Protein AF-Q8RNT7-F1 (afdb_monomer_lite)

Secondary structure (DSSP, 8-state):
-HHHHHHHHHHHHH-TT---------------TTSSSS-EEEEEE-SSSEEEEETTS-EEETTPBPGGG-EEEEEETTTEEEEEETTEEEEEE---

Foldseek 3Di:
DVVVVVVVVVVCVVPVDDPDDDDDDPDDDDDPPPQAVAAFPAWDDDPVWIWTQGPVRDIHTAQDATPPGKGFHDADRQAATWIDDDPDIDGDGDDD

Organism: Escherichia coli (NCBI:txid562)

pLDDT: mean 82.84, std 13.05, range [46.19, 97.44]

Structure (mmCIF, N/CA/C/O backbone):
data_AF-Q8RNT7-F1
#
_entry.id   AF-Q8RNT7-F1
#
loop_
_atom_site.group_PDB
_atom_site.id
_atom_site.type_symbol
_atom_site.label_atom_id
_atom_site.label_alt_id
_atom_site.label_comp_id
_atom_site.label_asym_id
_atom_site.label_entity_id
_atom_site.label_seq_id
_atom_site.pdbx_PDB_ins_code
_atom_site.Cartn_x
_atom_site.Cartn_y
_atom_site.Cartn_z
_atom_site.occupancy
_atom_site.B_iso_or_equiv
_atom_site.auth_seq_id
_atom_site.auth_comp_id
_atom_site.auth_asym_id
_atom_site.auth_atom_id
_atom_site.pdbx_PDB_model_num
ATOM 1 N N . GLN A 1 1 ? -3.439 -11.667 25.550 1.00 57.59 1 GLN A N 1
ATOM 2 C CA . GLN A 1 1 ? -3.617 -11.876 27.002 1.00 57.59 1 GLN A CA 1
ATOM 3 C C . GLN A 1 1 ? -3.266 -10.647 27.850 1.00 57.59 1 GLN A C 1
ATOM 5 O O . GLN A 1 1 ? -4.191 -10.034 28.357 1.00 57.59 1 GLN A O 1
ATOM 10 N N . GLN A 1 2 ? -2.005 -10.196 27.991 1.00 57.97 2 GLN A N 1
ATOM 11 C CA . GLN A 1 2 ? -1.702 -9.026 28.858 1.00 57.97 2 GLN A CA 1
ATOM 12 C C . GLN A 1 2 ? -2.382 -7.705 28.433 1.00 57.97 2 GLN A C 1
ATOM 14 O O . GLN A 1 2 ? -2.807 -6.934 29.293 1.00 57.97 2 GLN A O 1
ATOM 19 N N . ASN A 1 3 ? -2.503 -7.440 27.128 1.00 67.94 3 ASN A N 1
ATOM 20 C CA . ASN A 1 3 ? -3.147 -6.217 26.633 1.00 67.94 3 ASN A CA 1
ATOM 21 C C . ASN A 1 3 ? -4.674 -6.238 26.800 1.00 67.94 3 ASN A C 1
ATOM 23 O O . ASN A 1 3 ? -5.263 -5.211 27.124 1.00 67.94 3 ASN A O 1
ATOM 27 N N . GLU A 1 4 ? -5.308 -7.404 26.667 1.00 67.31 4 GLU A N 1
ATOM 28 C CA . GLU A 1 4 ? -6.758 -7.563 26.855 1.00 67.31 4 GLU A CA 1
ATOM 29 C C . GLU A 1 4 ? -7.159 -7.250 28.298 1.00 67.31 4 GLU A C 1
ATOM 31 O O . GLU A 1 4 ? -8.088 -6.479 28.525 1.00 67.31 4 GLU A O 1
ATOM 36 N N . SER A 1 5 ? -6.403 -7.754 29.281 1.00 71.25 5 SER A N 1
ATOM 37 C CA . SER A 1 5 ? -6.658 -7.482 30.701 1.00 71.25 5 SER A CA 1
ATOM 38 C C . SER A 1 5 ? -6.561 -5.993 31.046 1.00 71.25 5 SER A C 1
ATOM 40 O O . SER A 1 5 ? -7.339 -5.496 31.860 1.00 71.25 5 SER A O 1
ATOM 42 N N . LYS A 1 6 ? -5.640 -5.256 30.408 1.00 77.50 6 LYS A N 1
ATOM 43 C CA . LYS A 1 6 ? -5.510 -3.800 30.588 1.00 77.50 6 LYS A CA 1
ATOM 44 C C . LYS A 1 6 ? -6.695 -3.045 29.985 1.00 77.50 6 LYS A C 1
ATOM 46 O O . LYS A 1 6 ? -7.223 -2.141 30.626 1.00 77.50 6 LYS A O 1
ATOM 51 N N . ILE A 1 7 ? -7.139 -3.437 28.791 1.00 74.12 7 ILE A N 1
ATOM 52 C CA . ILE A 1 7 ? -8.304 -2.833 28.128 1.00 74.12 7 ILE A CA 1
ATOM 53 C C . ILE A 1 7 ? -9.580 -3.100 28.938 1.00 74.12 7 ILE A C 1
ATOM 55 O O . ILE A 1 7 ? -10.343 -2.168 29.187 1.00 74.12 7 ILE A O 1
ATOM 59 N N . LEU A 1 8 ? -9.779 -4.326 29.438 1.00 73.31 8 LEU A N 1
ATOM 60 C CA . LEU A 1 8 ? -10.896 -4.646 30.337 1.00 73.31 8 LEU A CA 1
ATOM 61 C C . LEU A 1 8 ? -10.888 -3.778 31.598 1.00 73.31 8 LEU A C 1
ATOM 63 O O . LEU A 1 8 ? -11.937 -3.285 32.002 1.00 73.31 8 LEU A O 1
ATOM 67 N N . ALA A 1 9 ? -9.722 -3.584 32.219 1.00 77.12 9 ALA A N 1
ATOM 68 C CA . ALA A 1 9 ? -9.610 -2.771 33.427 1.00 77.12 9 ALA A CA 1
ATOM 69 C C . ALA A 1 9 ? -10.025 -1.312 33.175 1.00 77.12 9 ALA A C 1
ATOM 71 O O . ALA A 1 9 ? -10.758 -0.737 33.979 1.00 77.12 9 ALA A O 1
ATOM 72 N N . ILE A 1 10 ? -9.618 -0.740 32.037 1.00 77.19 10 ILE A N 1
ATOM 73 C CA . ILE A 1 10 ? -9.988 0.624 31.635 1.00 77.19 10 ILE A CA 1
ATOM 74 C C . ILE A 1 10 ? -11.497 0.722 31.379 1.00 77.19 10 ILE A C 1
ATOM 76 O O . ILE A 1 10 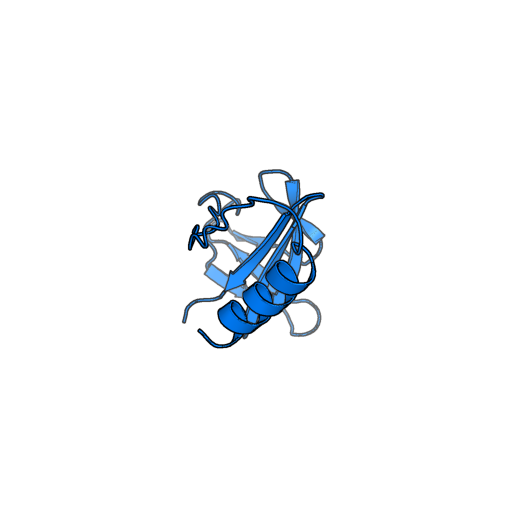? -12.152 1.622 31.899 1.00 77.19 10 ILE A O 1
ATOM 80 N N . ILE A 1 11 ? -12.081 -0.222 30.635 1.00 71.50 11 ILE A N 1
ATOM 81 C CA . ILE A 1 11 ? -13.513 -0.174 30.306 1.00 71.50 11 ILE A CA 1
ATOM 82 C C . ILE A 1 11 ? -14.384 -0.408 31.551 1.00 71.50 11 ILE A C 1
ATOM 84 O O . ILE A 1 11 ? -15.374 0.297 31.742 1.00 71.50 11 ILE A O 1
ATOM 88 N N . ASN A 1 12 ? -14.004 -1.331 32.436 1.00 73.12 12 ASN A N 1
ATOM 89 C CA . ASN A 1 12 ? -14.719 -1.571 33.693 1.00 73.12 12 ASN A CA 1
ATOM 90 C C . ASN A 1 12 ? -14.629 -0.372 34.647 1.00 73.12 12 ASN A C 1
ATOM 92 O O . ASN A 1 12 ? -15.584 -0.082 35.364 1.00 73.12 12 ASN A O 1
ATOM 96 N N . ALA A 1 13 ? -13.506 0.356 34.641 1.00 73.38 13 ALA A N 1
ATOM 97 C CA . ALA A 1 13 ? -13.382 1.601 35.392 1.00 73.38 13 ALA A CA 1
ATOM 98 C C . ALA A 1 13 ? -14.316 2.701 34.854 1.00 73.38 13 ALA A C 1
ATOM 100 O O . ALA A 1 13 ? -14.815 3.503 35.644 1.00 73.38 13 ALA A O 1
ATOM 101 N N . MET A 1 14 ? -14.586 2.713 33.542 1.00 69.81 14 MET A N 1
ATOM 102 C CA . MET A 1 14 ? -15.496 3.667 32.895 1.00 69.81 14 MET A CA 1
ATOM 103 C C . MET A 1 14 ? -16.985 3.279 33.016 1.00 69.81 14 MET A C 1
ATOM 105 O O . MET A 1 14 ? -17.832 4.162 33.112 1.00 69.81 14 MET A O 1
ATOM 109 N N . ASN A 1 15 ? -17.322 1.985 33.075 1.00 67.25 15 ASN A N 1
ATOM 110 C CA . ASN A 1 15 ? -18.704 1.473 33.091 1.00 67.25 15 ASN A CA 1
ATOM 111 C C . ASN A 1 15 ? -19.208 1.084 34.496 1.00 67.25 15 ASN A C 1
ATOM 113 O O . ASN A 1 15 ? -19.718 -0.014 34.703 1.00 67.25 15 ASN A O 1
ATOM 117 N N . LYS A 1 16 ? -19.113 1.977 35.489 1.00 60.59 16 LYS A N 1
ATOM 118 C CA . LYS A 1 16 ? -19.593 1.665 36.854 1.00 60.59 16 LYS A CA 1
ATOM 119 C C . LYS A 1 16 ? -21.123 1.543 37.008 1.00 60.59 16 LYS A C 1
ATOM 121 O O . LYS A 1 16 ? -21.553 1.095 38.060 1.00 60.59 16 LYS A O 1
ATOM 126 N N . ASN A 1 17 ? -21.934 1.911 36.006 1.00 58.38 17 ASN A N 1
ATOM 127 C CA . ASN A 1 17 ? -23.406 1.985 36.127 1.00 58.38 17 ASN A CA 1
ATOM 128 C C . ASN A 1 17 ? -24.199 1.462 34.912 1.00 58.38 17 ASN A C 1
ATOM 130 O O . ASN A 1 17 ? -25.400 1.703 34.806 1.00 58.38 17 ASN A O 1
ATOM 134 N N . SER A 1 18 ? -23.563 0.769 33.972 1.00 58.06 18 SER A N 1
ATOM 135 C CA . SER A 1 18 ? -24.188 0.390 32.704 1.00 58.06 18 SER A CA 1
ATOM 136 C C . SER A 1 18 ? -24.067 -1.122 32.479 1.00 58.06 18 SER A C 1
ATOM 138 O O . SER A 1 18 ? -22.981 -1.689 32.555 1.00 58.06 18 SER A O 1
ATOM 140 N N . ASN A 1 19 ? -25.196 -1.790 32.202 1.00 66.12 19 ASN A N 1
ATOM 141 C CA . ASN A 1 19 ? -25.295 -3.220 31.854 1.00 66.12 19 ASN A CA 1
ATOM 142 C C . ASN A 1 19 ? -24.701 -3.510 30.455 1.00 66.12 19 ASN A C 1
ATOM 144 O O . ASN A 1 19 ? -25.359 -4.071 29.579 1.00 66.12 19 ASN A O 1
ATOM 148 N N . VAL A 1 20 ? -23.464 -3.080 30.204 1.00 64.69 20 VAL A N 1
ATOM 149 C CA . VAL A 1 20 ? -22.782 -3.242 28.917 1.00 64.69 20 VAL A CA 1
ATOM 150 C C . VAL A 1 20 ? -22.065 -4.586 28.907 1.00 64.69 20 VAL A C 1
ATOM 152 O O . VAL A 1 20 ? -21.093 -4.799 29.628 1.00 64.69 20 VAL A O 1
ATOM 155 N N . LYS A 1 21 ? -22.536 -5.506 28.063 1.00 65.62 21 LYS A N 1
ATOM 156 C CA . LYS A 1 21 ? -21.860 -6.780 27.801 1.00 65.62 21 LYS A CA 1
ATOM 157 C C . LYS A 1 21 ? -20.773 -6.561 26.749 1.00 65.62 21 LYS A C 1
ATOM 159 O O . LYS A 1 21 ? -21.080 -6.260 25.600 1.00 65.62 21 LYS A O 1
ATOM 164 N N . ILE A 1 22 ? -19.512 -6.722 27.141 1.00 64.75 22 ILE A N 1
ATOM 165 C CA . ILE A 1 22 ? -18.355 -6.580 26.247 1.00 64.75 22 ILE A CA 1
ATOM 166 C C . ILE A 1 22 ? -18.005 -7.951 25.674 1.00 64.75 22 ILE A C 1
ATOM 168 O O . ILE A 1 22 ? -17.862 -8.922 26.418 1.00 64.75 22 ILE A O 1
ATOM 172 N N . LEU A 1 23 ? -17.849 -8.021 24.356 1.00 67.38 23 LEU A N 1
ATOM 173 C CA . LEU A 1 23 ? -17.382 -9.209 23.656 1.00 67.38 23 LEU A CA 1
ATOM 174 C C . LEU A 1 23 ? -16.109 -8.856 22.889 1.00 67.38 23 LEU A C 1
ATOM 176 O O . LEU A 1 23 ? -16.128 -7.981 22.029 1.00 67.38 23 LEU A O 1
ATOM 180 N N . PHE A 1 24 ? -15.015 -9.549 23.194 1.00 69.25 24 PHE A N 1
ATOM 181 C CA . PHE A 1 24 ? -13.795 -9.471 22.399 1.00 69.25 24 PHE A CA 1
ATOM 182 C C . PHE A 1 24 ? -13.905 -10.487 21.270 1.00 69.25 24 PHE A C 1
ATOM 184 O O . PHE A 1 24 ? -14.069 -11.682 21.517 1.00 69.25 24 PHE A O 1
ATOM 191 N N . GLN A 1 25 ? -13.845 -10.007 20.034 1.00 59.16 25 GLN A N 1
ATOM 192 C CA . GLN A 1 25 ? -13.785 -10.854 18.853 1.00 59.16 25 GLN A CA 1
ATOM 193 C C . GLN A 1 25 ? -12.469 -10.590 18.133 1.00 59.16 25 GLN A C 1
ATOM 195 O O . GLN A 1 25 ? -12.099 -9.440 17.905 1.00 59.16 25 GLN A O 1
ATOM 200 N N . ASN A 1 26 ? -11.779 -11.664 17.759 1.00 64.38 26 ASN A N 1
ATOM 201 C CA . ASN A 1 26 ? -10.646 -11.582 16.852 1.00 64.38 26 ASN A CA 1
ATOM 202 C C . ASN A 1 26 ? -11.183 -11.516 15.418 1.00 64.38 26 ASN A C 1
ATOM 204 O O . ASN A 1 26 ? -11.308 -12.539 14.745 1.00 64.38 26 ASN A O 1
ATOM 208 N N . ILE A 1 27 ? -11.597 -10.325 14.991 1.00 68.62 27 ILE A N 1
ATOM 209 C CA . ILE A 1 27 ? -12.037 -10.096 13.615 1.00 68.62 27 ILE A CA 1
ATOM 210 C C . ILE A 1 27 ? -10.777 -9.874 12.787 1.00 68.62 27 ILE A C 1
ATOM 212 O O . ILE A 1 27 ? -10.050 -8.908 13.020 1.00 68.62 27 ILE A O 1
ATOM 216 N N . GLN A 1 28 ? -10.502 -10.768 11.836 1.00 59.12 28 GLN A N 1
ATOM 217 C CA . GLN A 1 28 ? -9.414 -10.517 10.900 1.00 59.12 28 GLN A CA 1
ATOM 218 C C . GLN A 1 28 ? -9.773 -9.304 10.032 1.00 59.12 28 GLN A C 1
ATOM 220 O O . GLN A 1 28 ? -10.872 -9.284 9.469 1.00 59.12 28 GLN A O 1
ATOM 225 N N . PRO A 1 29 ? -8.883 -8.301 9.913 1.00 62.78 29 PRO A N 1
ATOM 226 C CA . PRO A 1 29 ? -9.100 -7.215 8.976 1.00 62.78 29 PRO A CA 1
ATOM 227 C C . PRO A 1 29 ? -9.200 -7.798 7.565 1.00 62.78 29 PRO A C 1
ATOM 229 O O . PRO A 1 29 ? -8.312 -8.529 7.122 1.00 62.78 29 PRO A O 1
ATOM 232 N N . TYR A 1 30 ? -10.292 -7.501 6.863 1.00 68.94 30 TYR A N 1
ATOM 233 C CA . TYR A 1 30 ? -10.418 -7.868 5.459 1.00 68.94 30 TYR A CA 1
ATOM 234 C C . TYR A 1 30 ? -9.634 -6.866 4.617 1.00 68.94 30 TYR A C 1
ATOM 236 O O . TYR A 1 30 ? -10.011 -5.701 4.518 1.00 68.94 30 TYR A O 1
ATOM 244 N N . ILE A 1 31 ? -8.558 -7.330 3.991 1.00 70.50 31 ILE A N 1
ATOM 245 C CA . ILE A 1 31 ? -7.825 -6.564 2.986 1.00 70.50 31 ILE A CA 1
ATOM 246 C C . ILE A 1 31 ? -8.222 -7.133 1.633 1.00 70.50 31 ILE A C 1
ATOM 248 O O . ILE A 1 31 ? -8.058 -8.330 1.387 1.00 70.50 31 ILE A O 1
ATOM 252 N N . SER A 1 32 ? -8.760 -6.286 0.756 1.00 75.12 32 SER A N 1
ATOM 253 C CA . SER A 1 32 ? -9.143 -6.740 -0.577 1.00 75.12 32 SER A CA 1
ATOM 254 C C . SER A 1 32 ? -7.916 -7.246 -1.335 1.00 75.12 32 SER A C 1
ATOM 256 O O . SER A 1 32 ? -6.895 -6.561 -1.411 1.00 75.12 32 SER A O 1
ATOM 258 N N . ALA A 1 33 ? -8.017 -8.441 -1.921 1.00 73.56 33 ALA A N 1
ATOM 259 C CA . ALA A 1 33 ? -6.907 -9.080 -2.6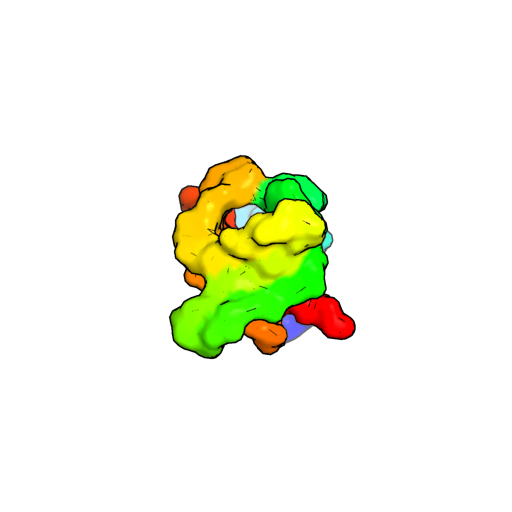35 1.00 73.56 33 ALA A CA 1
ATOM 260 C C . ALA A 1 33 ? -6.442 -8.288 -3.875 1.00 73.56 33 ALA A C 1
ATOM 262 O O . ALA A 1 33 ? -5.350 -8.522 -4.386 1.00 73.56 33 ALA A O 1
ATOM 263 N N . ASP A 1 34 ? -7.261 -7.350 -4.349 1.00 84.50 34 ASP A N 1
ATOM 264 C CA . ASP A 1 34 ? -7.042 -6.517 -5.532 1.00 84.50 34 ASP A CA 1
ATOM 265 C C . ASP A 1 34 ? -6.729 -5.047 -5.197 1.00 84.50 34 ASP A C 1
ATOM 267 O O . ASP A 1 34 ? -6.870 -4.167 -6.050 1.00 84.50 34 ASP A O 1
ATOM 271 N N . ILE A 1 35 ? -6.332 -4.763 -3.950 1.00 90.19 35 ILE A N 1
ATOM 272 C CA . ILE A 1 35 ? -5.984 -3.404 -3.516 1.00 90.19 35 ILE A CA 1
ATOM 273 C C . ILE A 1 35 ? -4.799 -2.845 -4.316 1.00 90.19 35 ILE A C 1
ATOM 275 O O . ILE A 1 35 ? -4.788 -1.670 -4.690 1.00 90.19 35 ILE A O 1
ATOM 279 N N . PHE A 1 36 ? -3.839 -3.712 -4.650 1.00 91.69 36 PHE A N 1
ATOM 280 C CA . PHE A 1 36 ? -2.753 -3.407 -5.570 1.00 91.69 36 PHE A CA 1
ATOM 281 C C . PHE A 1 36 ? -3.185 -3.712 -7.013 1.00 91.69 36 PHE A C 1
ATOM 283 O O . PHE A 1 36 ? -3.807 -4.744 -7.263 1.00 91.69 36 PHE A O 1
ATOM 290 N N . PRO A 1 37 ? -2.808 -2.871 -7.995 1.00 91.38 37 PRO A N 1
ATOM 291 C CA . PRO A 1 37 ? -3.170 -3.060 -9.405 1.00 91.38 37 PRO A CA 1
ATOM 292 C C . PRO A 1 37 ? -2.431 -4.228 -10.091 1.00 91.38 37 PRO A C 1
ATOM 294 O O . PRO A 1 37 ? -2.594 -4.452 -11.289 1.00 91.38 37 PRO A O 1
ATOM 297 N N . GLY A 1 38 ? -1.589 -4.944 -9.352 1.00 91.56 38 GLY A N 1
ATOM 298 C CA . GLY A 1 38 ? -0.811 -6.100 -9.779 1.00 91.56 38 GLY A CA 1
ATOM 299 C C . GLY A 1 38 ? -0.254 -6.818 -8.553 1.00 91.56 38 GLY A C 1
ATOM 300 O O . GLY A 1 38 ? -0.315 -6.294 -7.434 1.00 91.56 38 GLY A O 1
ATOM 301 N N . LYS A 1 39 ? 0.295 -8.017 -8.741 1.00 90.19 39 LYS A N 1
ATOM 302 C CA . LYS A 1 39 ? 0.894 -8.774 -7.639 1.00 90.19 39 LYS A CA 1
ATOM 303 C C . LYS A 1 39 ? 2.186 -8.092 -7.197 1.00 90.19 39 LYS A C 1
ATOM 305 O O . LYS A 1 39 ? 3.040 -7.778 -8.024 1.00 90.19 39 LYS A O 1
ATOM 310 N N . ILE A 1 40 ? 2.361 -7.918 -5.888 1.00 89.81 40 ILE A N 1
ATOM 311 C CA . ILE A 1 40 ? 3.632 -7.450 -5.328 1.00 89.81 40 ILE A CA 1
ATOM 312 C C . ILE A 1 40 ? 4.710 -8.500 -5.604 1.00 89.81 40 ILE A C 1
ATOM 314 O O . ILE A 1 40 ? 4.577 -9.654 -5.196 1.00 89.81 40 ILE A O 1
ATOM 318 N N . LEU A 1 41 ? 5.788 -8.093 -6.276 1.00 91.38 41 LEU A N 1
ATOM 319 C CA . LEU A 1 41 ? 6.968 -8.935 -6.471 1.00 91.38 41 LEU A CA 1
ATOM 320 C C . LEU A 1 41 ? 8.002 -8.720 -5.372 1.00 91.38 41 LEU A C 1
ATOM 322 O O . LEU A 1 41 ? 8.562 -9.682 -4.854 1.00 91.38 41 LEU A O 1
ATOM 326 N N . ARG A 1 42 ? 8.309 -7.454 -5.070 1.00 90.38 42 ARG A N 1
ATOM 327 C CA . 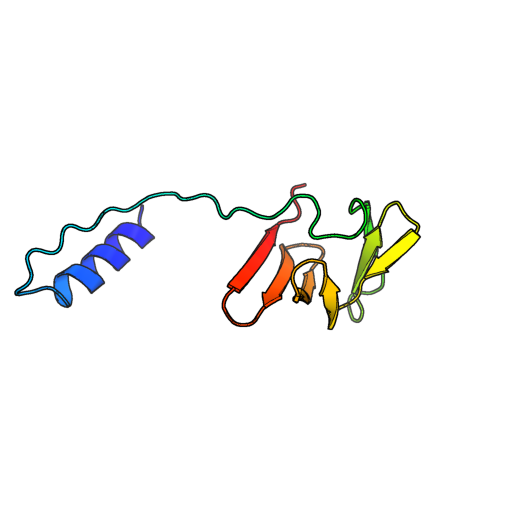ARG A 1 42 ? 9.334 -7.067 -4.095 1.00 90.38 42 ARG A CA 1
ATOM 328 C C . ARG A 1 42 ? 9.221 -5.595 -3.723 1.00 90.38 42 ARG A C 1
ATOM 330 O O . ARG A 1 42 ? 8.682 -4.791 -4.484 1.00 90.38 42 ARG A O 1
ATOM 337 N N . ILE A 1 43 ? 9.868 -5.229 -2.623 1.00 92.12 43 ILE A N 1
ATOM 338 C CA . ILE A 1 43 ? 10.259 -3.839 -2.379 1.00 92.12 43 ILE A CA 1
ATOM 339 C C . ILE A 1 43 ? 11.545 -3.538 -3.159 1.00 92.12 43 ILE A C 1
ATOM 341 O O . ILE A 1 43 ? 12.418 -4.387 -3.328 1.00 92.12 43 ILE A O 1
ATOM 345 N N . SER A 1 44 ? 11.612 -2.345 -3.734 1.00 90.44 44 SER A N 1
ATOM 346 C CA . SER A 1 44 ? 12.676 -1.833 -4.600 1.00 90.44 44 SER A CA 1
ATOM 347 C C . SER A 1 44 ? 12.982 -0.373 -4.253 1.00 90.44 44 SER A C 1
ATOM 349 O O . SER A 1 44 ? 12.379 0.211 -3.353 1.00 90.44 44 SER A O 1
ATOM 351 N N . GLY A 1 45 ? 13.910 0.245 -4.982 1.00 89.12 45 GLY A N 1
ATOM 352 C CA . GLY A 1 45 ? 14.312 1.632 -4.749 1.00 89.12 45 GLY A CA 1
ATOM 353 C C . GLY A 1 45 ? 15.408 1.747 -3.693 1.00 89.12 45 GLY A C 1
ATOM 354 O O . GLY A 1 45 ? 16.238 0.852 -3.544 1.00 89.12 45 GLY A O 1
ATOM 355 N N . THR 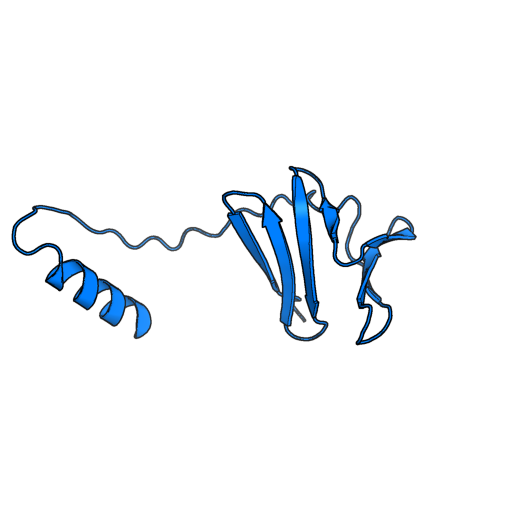A 1 46 ? 15.443 2.878 -2.991 1.00 89.62 46 THR A N 1
ATOM 356 C CA . THR A 1 46 ? 16.467 3.166 -1.970 1.00 89.62 46 THR A CA 1
ATOM 357 C C . THR A 1 46 ? 15.831 3.293 -0.593 1.00 89.62 46 THR A C 1
ATOM 359 O O . THR A 1 46 ? 14.637 3.543 -0.491 1.00 89.62 46 THR A O 1
ATOM 362 N N . MET A 1 47 ? 16.632 3.234 0.473 1.00 84.12 47 MET A N 1
ATOM 363 C CA . MET A 1 47 ? 16.145 3.472 1.841 1.00 84.12 47 MET A CA 1
ATOM 364 C C . MET A 1 47 ? 15.443 4.829 2.019 1.00 84.12 47 MET A C 1
ATOM 366 O O . MET A 1 47 ? 14.604 4.964 2.899 1.00 84.12 47 MET A O 1
ATOM 370 N N . LYS A 1 48 ? 15.794 5.840 1.210 1.00 89.81 48 LYS A N 1
ATOM 371 C CA . LYS A 1 48 ? 15.161 7.169 1.262 1.00 89.81 48 LYS A CA 1
ATOM 372 C C . LYS A 1 48 ? 13.895 7.256 0.413 1.00 89.81 48 LYS A C 1
ATOM 374 O O . LYS A 1 48 ? 12.991 7.993 0.770 1.00 89.81 48 LYS A O 1
ATOM 379 N N . ASN A 1 49 ? 13.858 6.515 -0.693 1.00 92.06 49 ASN A N 1
ATOM 380 C CA . ASN A 1 49 ? 12.750 6.481 -1.644 1.00 92.06 49 ASN A CA 1
ATOM 381 C C . ASN A 1 49 ? 12.416 5.017 -1.963 1.00 92.06 49 ASN A C 1
ATOM 383 O O . ASN A 1 49 ? 12.813 4.515 -3.027 1.00 92.06 49 ASN A O 1
ATOM 387 N N . PRO A 1 50 ? 11.782 4.302 -1.019 1.00 94.50 50 PRO A N 1
ATOM 388 C CA . PRO A 1 50 ? 11.357 2.932 -1.237 1.00 94.50 50 PRO A CA 1
ATOM 389 C C . PRO A 1 50 ? 10.170 2.898 -2.201 1.00 94.50 50 PRO A C 1
ATOM 391 O O . PRO A 1 50 ? 9.359 3.822 -2.271 1.00 94.50 50 PRO A O 1
ATOM 394 N N . THR A 1 51 ? 10.079 1.814 -2.961 1.00 96.50 51 THR A N 1
ATOM 395 C CA . THR A 1 51 ? 9.007 1.572 -3.931 1.00 96.50 51 THR A CA 1
ATOM 396 C C . THR A 1 51 ? 8.589 0.109 -3.903 1.00 96.50 51 THR A C 1
ATOM 398 O O . THR A 1 51 ? 9.368 -0.758 -3.515 1.00 96.50 51 THR A O 1
ATOM 401 N N . ILE A 1 52 ? 7.370 -0.185 -4.333 1.00 94.75 52 ILE A N 1
ATOM 402 C CA . ILE A 1 52 ? 6.848 -1.541 -4.488 1.00 94.75 52 ILE A CA 1
ATOM 403 C C . ILE A 1 52 ? 6.840 -1.860 -5.979 1.00 94.75 52 ILE A C 1
ATOM 405 O O . ILE A 1 52 ? 6.141 -1.199 -6.745 1.00 94.75 52 ILE A O 1
ATOM 409 N N . ALA A 1 53 ? 7.606 -2.869 -6.387 1.00 94.62 53 ALA A N 1
ATOM 410 C CA . ALA A 1 53 ? 7.603 -3.352 -7.760 1.00 94.62 53 ALA A CA 1
ATOM 411 C C . ALA A 1 53 ? 6.514 -4.416 -7.934 1.00 94.62 53 ALA A C 1
ATOM 413 O O . ALA A 1 53 ? 6.477 -5.404 -7.189 1.00 94.62 53 ALA A O 1
ATOM 414 N N . LEU A 1 54 ? 5.650 -4.216 -8.926 1.00 94.25 54 LEU A N 1
ATOM 415 C CA . LEU A 1 54 ? 4.564 -5.126 -9.272 1.00 94.25 54 LEU A CA 1
ATOM 416 C C . LEU A 1 54 ? 4.922 -5.994 -10.484 1.00 94.25 54 LEU A C 1
ATOM 418 O O . LEU A 1 54 ? 5.797 -5.657 -11.284 1.00 94.25 54 LEU A O 1
ATOM 422 N N . ASP A 1 55 ? 4.223 -7.116 -10.630 1.00 94.25 55 ASP A N 1
ATOM 423 C CA . ASP A 1 55 ? 4.403 -8.080 -11.723 1.00 94.25 55 ASP A CA 1
ATOM 424 C C . ASP A 1 55 ? 4.067 -7.533 -13.114 1.00 94.25 55 ASP A C 1
ATOM 426 O O . ASP A 1 55 ? 4.644 -7.966 -14.109 1.00 94.25 55 ASP A O 1
ATOM 430 N N . ASN A 1 56 ? 3.200 -6.529 -13.176 1.00 93.50 56 ASN A N 1
ATOM 431 C CA . ASN A 1 56 ? 2.845 -5.813 -14.396 1.00 93.50 56 ASN A CA 1
ATOM 432 C C . ASN A 1 56 ? 3.864 -4.723 -14.803 1.00 93.50 56 ASN A C 1
ATOM 434 O O . ASN A 1 56 ? 3.607 -3.966 -15.736 1.00 93.50 56 ASN A O 1
ATOM 438 N N . GLY A 1 57 ? 4.998 -4.607 -14.100 1.00 93.50 57 GLY A N 1
ATOM 439 C CA . GLY A 1 57 ? 6.046 -3.614 -14.367 1.00 93.50 57 GLY A CA 1
ATOM 440 C C . GLY A 1 57 ? 5.815 -2.240 -13.727 1.00 93.50 57 GLY A C 1
ATOM 441 O O . GLY A 1 57 ? 6.686 -1.375 -13.815 1.00 93.50 57 GLY A O 1
ATOM 442 N N . THR A 1 58 ? 4.682 -2.031 -13.051 1.00 94.44 58 THR A N 1
ATOM 443 C CA . THR A 1 58 ? 4.399 -0.793 -12.311 1.00 94.44 58 THR A CA 1
ATOM 444 C C . THR A 1 58 ? 5.255 -0.712 -11.048 1.00 94.44 58 THR A C 1
ATOM 446 O O . THR A 1 58 ? 5.496 -1.717 -10.377 1.00 94.44 58 THR A O 1
ATOM 449 N N . SER A 1 59 ? 5.676 0.503 -10.697 1.00 95.25 59 SER A N 1
ATOM 450 C CA . SER A 1 59 ? 6.342 0.802 -9.431 1.00 95.25 59 SER A CA 1
ATOM 451 C C . SER A 1 59 ? 5.514 1.809 -8.639 1.00 95.25 59 SER A C 1
ATOM 453 O O . SER A 1 59 ? 5.146 2.854 -9.174 1.00 95.25 59 SER A O 1
ATOM 455 N N . LEU A 1 60 ? 5.206 1.493 -7.382 1.00 96.50 60 LEU A N 1
ATOM 456 C CA . LEU A 1 60 ? 4.402 2.340 -6.500 1.00 96.50 60 LEU A CA 1
ATOM 457 C C . LEU A 1 60 ? 5.271 2.915 -5.382 1.00 96.50 60 LEU A C 1
ATOM 459 O O . LEU A 1 60 ? 5.918 2.169 -4.651 1.00 96.50 60 LEU A O 1
ATOM 463 N N . GLY A 1 61 ? 5.285 4.238 -5.245 1.00 96.88 61 GLY A N 1
ATOM 464 C CA . GLY A 1 61 ? 5.963 4.941 -4.154 1.00 96.88 61 GLY A CA 1
ATOM 465 C C . GLY A 1 61 ? 4.999 5.415 -3.068 1.00 96.88 61 GLY A C 1
ATOM 466 O O . GLY A 1 61 ? 3.778 5.310 -3.209 1.00 96.88 61 GLY A O 1
ATOM 467 N N . ILE A 1 62 ? 5.558 5.999 -2.009 1.00 96.94 62 ILE A N 1
ATOM 468 C CA . ILE A 1 62 ? 4.789 6.747 -1.005 1.00 96.94 62 ILE A CA 1
ATOM 469 C C . ILE A 1 62 ? 3.967 7.843 -1.709 1.00 96.94 62 ILE A C 1
ATOM 471 O O . ILE A 1 62 ? 4.466 8.518 -2.610 1.00 96.94 62 ILE A O 1
ATOM 475 N N . GLY A 1 63 ? 2.698 7.982 -1.329 1.00 97.44 63 GLY A N 1
ATOM 476 C CA . GLY A 1 63 ? 1.721 8.877 -1.950 1.00 97.44 63 GLY A CA 1
ATOM 477 C C . GLY A 1 63 ? 0.962 8.281 -3.141 1.00 97.44 63 GLY A C 1
ATOM 478 O O . GLY A 1 63 ? 0.054 8.927 -3.659 1.00 97.44 63 GLY A O 1
ATOM 479 N N . SER A 1 64 ? 1.287 7.060 -3.586 1.00 96.94 64 SER A N 1
ATOM 480 C CA . SER A 1 64 ? 0.522 6.404 -4.658 1.00 96.94 64 SER A CA 1
ATOM 481 C C . SER A 1 64 ? -0.892 6.072 -4.191 1.00 96.94 64 SER A C 1
ATOM 483 O O . SER A 1 64 ? -1.075 5.566 -3.083 1.00 96.94 64 SER A O 1
ATOM 485 N N . ILE A 1 65 ? -1.873 6.307 -5.064 1.00 95.94 65 ILE A N 1
ATOM 486 C CA . ILE A 1 65 ? -3.284 6.006 -4.807 1.00 95.94 65 ILE A CA 1
ATOM 487 C C . ILE A 1 65 ? -3.605 4.608 -5.344 1.00 95.94 65 ILE A C 1
ATOM 489 O O . ILE A 1 65 ? -3.402 4.311 -6.522 1.00 95.94 65 ILE A O 1
ATOM 493 N N . LEU A 1 66 ? -4.106 3.754 -4.461 1.00 94.00 66 LEU A N 1
ATOM 494 C CA . LEU A 1 66 ? -4.514 2.378 -4.704 1.00 94.00 66 LEU A CA 1
ATOM 495 C C . LEU A 1 66 ? -6.019 2.278 -4.978 1.00 94.00 66 LEU A C 1
ATOM 497 O O . LEU A 1 66 ? -6.792 3.231 -4.812 1.00 94.00 66 LEU A O 1
ATOM 501 N N . LYS A 1 67 ? -6.463 1.079 -5.366 1.00 90.06 67 LYS A N 1
ATOM 502 C CA . LYS A 1 67 ? -7.889 0.796 -5.541 1.00 90.06 67 LYS A CA 1
ATOM 503 C C . LYS A 1 67 ? -8.637 1.030 -4.224 1.00 90.06 67 LYS A C 1
ATOM 505 O O . LYS A 1 67 ? -8.134 0.719 -3.152 1.00 90.06 67 LYS A O 1
ATOM 510 N N . GLY A 1 68 ? -9.845 1.587 -4.300 1.00 88.75 68 GLY A N 1
ATOM 511 C CA . GLY A 1 68 ? -10.653 1.889 -3.110 1.00 88.75 68 GLY A CA 1
ATOM 512 C C . GLY A 1 68 ? -10.255 3.175 -2.374 1.00 88.75 68 GLY A C 1
ATOM 513 O O . GLY A 1 68 ? -10.810 3.447 -1.310 1.00 88.75 68 GLY A O 1
ATOM 514 N N . GLY A 1 69 ? -9.342 3.969 -2.948 1.00 92.56 69 GLY A N 1
ATOM 515 C CA . GLY A 1 69 ? -8.961 5.285 -2.432 1.00 92.56 69 GLY A CA 1
ATOM 516 C C . GLY A 1 69 ? -7.899 5.254 -1.336 1.00 92.56 69 GLY A C 1
ATOM 517 O O . GLY A 1 69 ? -7.708 6.270 -0.674 1.00 92.56 69 GLY A O 1
ATOM 518 N N . TYR A 1 70 ? -7.222 4.120 -1.131 1.00 94.56 70 TYR A N 1
ATOM 519 C CA . TYR A 1 70 ? -6.107 4.065 -0.190 1.00 94.56 70 TYR A CA 1
ATOM 520 C C . TYR A 1 70 ? -4.878 4.776 -0.748 1.00 94.56 70 TYR A C 1
ATOM 522 O O . TYR A 1 70 ? -4.615 4.726 -1.946 1.00 94.56 70 TYR A O 1
ATOM 530 N N . VAL A 1 71 ? -4.095 5.383 0.128 1.00 97.31 71 VAL A N 1
ATOM 531 C CA . VAL A 1 71 ? -2.813 6.013 -0.173 1.00 97.31 71 VAL A CA 1
ATOM 532 C C . VAL A 1 71 ? -1.715 5.218 0.515 1.00 97.31 71 VAL A C 1
ATOM 534 O O . VAL A 1 71 ? -1.897 4.766 1.641 1.00 97.31 71 VAL A O 1
ATOM 537 N N . ILE A 1 72 ? -0.580 5.022 -0.158 1.00 96.88 72 ILE A N 1
ATOM 538 C CA . ILE A 1 72 ? 0.608 4.437 0.475 1.00 96.88 72 ILE A CA 1
ATOM 539 C C . ILE A 1 72 ? 1.277 5.491 1.355 1.00 96.88 72 ILE A C 1
ATOM 541 O O . ILE A 1 72 ? 1.860 6.440 0.834 1.00 96.88 72 ILE A O 1
ATOM 545 N N . ASP A 1 73 ? 1.266 5.287 2.667 1.00 97.06 73 ASP A N 1
ATOM 546 C CA . ASP A 1 73 ? 1.877 6.219 3.621 1.00 97.06 73 ASP A CA 1
ATOM 547 C C . ASP A 1 73 ? 3.329 5.860 3.932 1.00 97.06 73 ASP A C 1
ATOM 549 O O . ASP A 1 73 ? 4.171 6.741 4.107 1.00 97.06 73 ASP A O 1
ATOM 553 N N . ALA A 1 74 ? 3.637 4.562 4.005 1.00 95.81 74 ALA A N 1
ATOM 554 C CA . ALA A 1 74 ? 4.979 4.084 4.313 1.00 95.81 74 ALA A CA 1
ATOM 555 C C . ALA A 1 74 ? 5.278 2.743 3.643 1.00 95.81 74 ALA A C 1
ATOM 557 O O . ALA A 1 74 ? 4.398 1.899 3.464 1.00 95.81 74 ALA A O 1
ATOM 558 N N . ILE A 1 75 ? 6.551 2.551 3.304 1.00 95.69 75 ILE A N 1
ATOM 559 C CA . ILE A 1 75 ? 7.098 1.301 2.781 1.00 95.69 75 ILE A CA 1
ATOM 560 C C . ILE A 1 75 ? 8.388 1.026 3.555 1.00 95.69 75 ILE A C 1
ATOM 562 O O . ILE A 1 75 ? 9.361 1.767 3.409 1.00 95.69 75 ILE A O 1
ATOM 566 N N . ASP A 1 76 ? 8.409 -0.037 4.351 1.00 90.31 76 ASP A N 1
ATOM 567 C CA . ASP A 1 76 ? 9.584 -0.495 5.087 1.00 90.31 76 ASP A CA 1
ATOM 568 C C . ASP A 1 76 ? 9.889 -1.958 4.707 1.00 90.31 76 ASP A C 1
ATOM 570 O O . ASP A 1 76 ? 9.054 -2.835 4.930 1.00 90.31 76 ASP A O 1
ATOM 574 N N . PRO A 1 77 ? 11.082 -2.261 4.159 1.00 85.06 77 PRO A N 1
ATOM 575 C CA . PRO A 1 77 ? 11.500 -3.630 3.843 1.00 85.06 77 PRO A CA 1
ATOM 576 C C . PRO A 1 77 ? 11.492 -4.626 5.015 1.00 85.06 77 PRO A C 1
ATOM 578 O O . PRO A 1 77 ? 11.525 -5.837 4.778 1.00 85.06 77 PRO A O 1
ATOM 581 N N . LYS A 1 78 ? 11.531 -4.135 6.259 1.00 85.88 78 LYS A N 1
ATOM 582 C CA . LYS A 1 78 ? 11.554 -4.941 7.486 1.00 85.88 78 LYS A CA 1
ATOM 583 C C . LYS A 1 78 ? 10.181 -5.087 8.128 1.00 85.88 78 LYS A C 1
ATOM 585 O O . LYS A 1 78 ? 9.919 -6.137 8.700 1.00 85.88 78 LYS A O 1
ATOM 590 N N . ASP A 1 79 ? 9.368 -4.038 8.079 1.00 85.69 79 ASP A N 1
ATOM 591 C CA . ASP A 1 79 ? 8.099 -3.973 8.812 1.00 85.69 79 ASP A CA 1
ATOM 592 C C . ASP A 1 79 ? 6.913 -4.280 7.893 1.00 85.69 79 ASP A C 1
ATOM 594 O O . ASP A 1 79 ? 6.125 -5.186 8.150 1.00 85.69 79 ASP A O 1
ATOM 598 N N . GLY A 1 80 ? 6.822 -3.596 6.752 1.00 90.44 80 GLY A N 1
ATOM 599 C CA . GLY A 1 80 ? 5.730 -3.802 5.816 1.00 90.44 80 GLY A CA 1
ATOM 600 C C . GLY A 1 80 ? 5.334 -2.558 5.042 1.00 90.44 80 GLY A C 1
ATOM 601 O O . GLY A 1 80 ? 6.118 -1.629 4.841 1.00 90.44 80 GLY A O 1
ATOM 602 N N . ILE A 1 81 ? 4.089 -2.559 4.575 1.00 93.56 81 ILE A N 1
ATOM 603 C CA . ILE A 1 81 ? 3.492 -1.457 3.823 1.00 93.56 81 ILE A CA 1
ATOM 604 C C . ILE A 1 81 ? 2.322 -0.915 4.633 1.00 93.56 81 ILE A C 1
ATOM 606 O O . ILE A 1 81 ? 1.423 -1.668 5.004 1.00 93.56 81 ILE A O 1
ATOM 610 N N . ASN A 1 82 ? 2.310 0.394 4.860 1.00 94.62 82 ASN A N 1
ATOM 611 C CA . ASN A 1 82 ? 1.189 1.073 5.495 1.00 94.62 82 ASN A CA 1
ATOM 612 C C . ASN A 1 82 ? 0.371 1.808 4.445 1.00 94.62 82 ASN A C 1
ATOM 614 O O . ASN A 1 82 ? 0.927 2.532 3.612 1.00 94.62 82 ASN A O 1
ATOM 618 N N . ILE A 1 83 ? -0.944 1.634 4.516 1.00 94.69 83 ILE A N 1
ATOM 619 C CA . ILE A 1 83 ? -1.894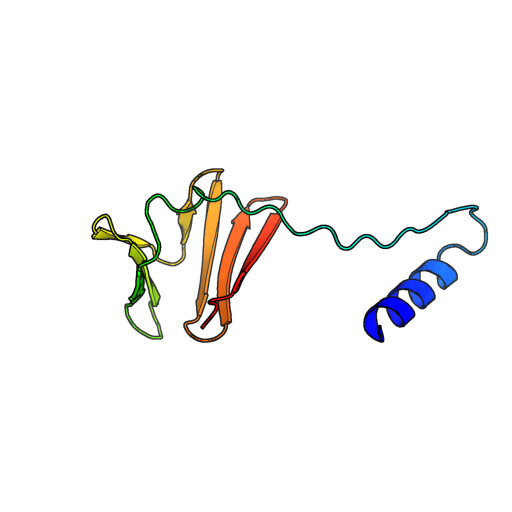 2.303 3.637 1.00 94.69 83 ILE A CA 1
ATOM 620 C C . ILE A 1 83 ? -3.041 2.909 4.440 1.00 94.69 83 ILE A C 1
ATOM 622 O O . ILE A 1 83 ? -3.464 2.346 5.454 1.00 94.69 83 ILE A O 1
ATOM 626 N N . SER A 1 84 ? -3.589 4.021 3.959 1.00 94.75 84 SER A N 1
ATOM 627 C CA . SER A 1 84 ? -4.706 4.683 4.629 1.00 94.75 84 SER A CA 1
ATOM 628 C C . SER A 1 84 ? -5.720 5.299 3.685 1.00 94.75 84 SER A C 1
ATOM 630 O O . SER A 1 84 ? -5.441 5.606 2.530 1.00 94.75 84 SER A O 1
ATOM 632 N N . ARG A 1 85 ? -6.925 5.483 4.210 1.00 94.19 85 ARG A N 1
ATOM 633 C CA . ARG A 1 85 ? -7.988 6.343 3.680 1.00 94.19 85 ARG A CA 1
ATOM 634 C C . ARG A 1 85 ? -8.682 7.011 4.883 1.00 94.19 85 ARG A C 1
ATOM 636 O O . ARG A 1 85 ? -8.364 6.639 6.010 1.00 94.19 85 ARG A O 1
ATOM 643 N N . PRO A 1 86 ? -9.615 7.964 4.704 1.00 90.44 86 PRO A N 1
ATOM 644 C CA . PRO A 1 86 ? -10.107 8.811 5.800 1.00 90.44 86 PRO A CA 1
ATOM 645 C C . PRO A 1 86 ? -10.500 8.098 7.106 1.00 90.44 86 PRO A C 1
ATOM 647 O O . PRO A 1 86 ? -10.172 8.599 8.175 1.00 90.44 86 PRO A O 1
ATOM 650 N N . ASP A 1 87 ? -11.126 6.920 7.027 1.00 87.81 87 ASP A N 1
ATOM 651 C CA . ASP A 1 87 ? -11.633 6.193 8.202 1.00 87.81 87 ASP A CA 1
ATOM 652 C C . ASP A 1 87 ? -10.883 4.885 8.497 1.00 87.81 87 ASP A C 1
ATOM 654 O O . ASP A 1 87 ? -11.330 4.074 9.308 1.00 87.81 87 ASP A O 1
ATOM 658 N N . GLU A 1 88 ? -9.765 4.622 7.814 1.00 87.25 88 GLU A N 1
ATOM 659 C CA . GLU A 1 88 ? -9.109 3.321 7.899 1.00 87.25 88 GLU A CA 1
ATOM 660 C C . GLU A 1 88 ? -7.600 3.401 7.694 1.00 87.25 88 GLU A C 1
ATOM 662 O O . GLU A 1 88 ? -7.109 4.036 6.760 1.00 87.25 88 GLU A O 1
ATOM 667 N N . TYR A 1 89 ? -6.876 2.688 8.553 1.00 90.81 89 TYR A N 1
ATOM 668 C CA . TYR A 1 89 ? -5.430 2.542 8.502 1.00 90.81 89 TYR A CA 1
ATOM 669 C C . TYR A 1 89 ? -5.077 1.059 8.551 1.00 90.81 89 TYR A C 1
ATOM 671 O O . TYR A 1 89 ? -5.473 0.356 9.484 1.00 90.81 89 TYR A O 1
ATOM 679 N N . ILE A 1 90 ? -4.348 0.581 7.547 1.00 89.69 90 ILE A N 1
ATOM 680 C CA . ILE A 1 90 ? -4.015 -0.834 7.390 1.00 89.69 90 ILE A CA 1
ATOM 681 C C . ILE A 1 90 ? -2.501 -0.975 7.307 1.00 89.69 90 ILE A C 1
ATOM 683 O O . ILE A 1 90 ? -1.847 -0.355 6.468 1.00 89.69 90 ILE A O 1
ATOM 687 N N . HIS A 1 91 ? -1.965 -1.852 8.150 1.00 91.00 91 HIS A N 1
ATOM 688 C CA . HIS A 1 91 ? -0.603 -2.346 8.034 1.00 91.00 91 HIS A CA 1
ATOM 689 C C . HIS A 1 91 ? -0.612 -3.708 7.336 1.00 91.00 91 HIS A C 1
ATOM 691 O O . HIS A 1 91 ? -1.298 -4.636 7.771 1.00 91.00 91 HIS A O 1
ATOM 697 N N . ILE A 1 92 ? 0.153 -3.822 6.255 1.00 87.94 92 ILE A N 1
ATOM 698 C CA . ILE A 1 92 ? 0.348 -5.050 5.489 1.00 87.94 92 ILE A CA 1
ATOM 699 C C . ILE A 1 92 ? 1.756 -5.564 5.804 1.00 87.94 92 ILE A C 1
ATOM 701 O O . ILE A 1 92 ? 2.725 -5.038 5.244 1.00 87.94 92 ILE A O 1
ATOM 705 N N . PRO A 1 93 ? 1.896 -6.576 6.677 1.00 86.94 93 PRO A N 1
ATOM 706 C CA . PRO A 1 93 ? 3.202 -7.114 7.017 1.00 86.94 93 PRO A CA 1
A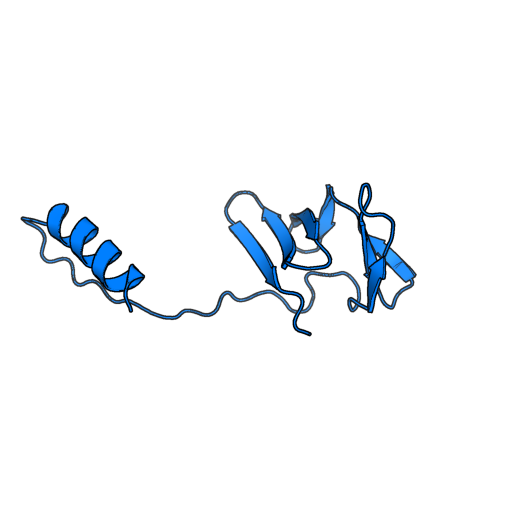TOM 707 C C . PRO A 1 93 ? 3.792 -7.852 5.815 1.00 86.94 93 PRO A C 1
ATOM 709 O O . PRO A 1 93 ? 3.107 -8.623 5.133 1.00 86.94 93 PRO A O 1
ATOM 712 N N . LEU A 1 94 ? 5.087 -7.665 5.574 1.00 79.81 94 LEU A N 1
ATOM 713 C CA . LEU A 1 94 ? 5.817 -8.514 4.635 1.00 79.81 94 LEU A CA 1
ATOM 714 C C . LEU A 1 94 ? 6.081 -9.840 5.336 1.00 79.81 94 LEU A C 1
ATOM 716 O O . LEU A 1 94 ? 6.957 -9.949 6.189 1.00 79.81 94 LEU A O 1
ATOM 720 N N . SER A 1 95 ? 5.275 -10.842 5.007 1.00 65.31 95 SER A N 1
ATOM 721 C CA . SER A 1 95 ? 5.533 -12.202 5.467 1.00 65.31 95 SER A CA 1
ATOM 722 C C . SER A 1 95 ? 6.764 -12.724 4.726 1.00 65.31 95 SER A C 1
ATOM 724 O O . SER A 1 95 ? 6.722 -12.855 3.501 1.00 65.31 95 SER A O 1
ATOM 726 N N . TYR A 1 96 ? 7.850 -12.963 5.459 1.00 46.19 96 TYR A N 1
ATOM 727 C CA . TYR A 1 96 ? 8.971 -13.780 4.991 1.00 46.19 96 TYR A CA 1
ATOM 728 C C . TYR A 1 96 ? 8.671 -15.259 5.229 1.00 46.19 96 TYR A C 1
ATOM 730 O O . TYR A 1 96 ? 8.094 -15.573 6.296 1.00 46.19 96 TYR A O 1
#

Sequence (96 aa):
QQNESKILAIINAMNKNSNVKILFQNIQPYISADIFPGKILRISGTMKNPTIALDNGTSLGIGSILKGGYVIDAIDPKDGINISRPDEYIHIPLSY

Radius of gyration: 18.46 Å; chains: 1; bounding box: 42×23×51 Å